Protein AF-A0A3D5P177-F1 (afdb_monomer)

Radius of gyration: 20.47 Å; Cα contacts (8 Å, |Δi|>4): 112; chains: 1; bounding box: 45×38×55 Å

Solvent-accessible surface area (backbone atoms only — not comparable to full-atom values): 6362 Å² total; per-residue (Å²): 101,43,98,92,25,78,69,16,55,49,101,84,67,48,53,39,52,60,51,49,59,59,47,47,56,52,53,50,52,42,53,52,54,19,46,52,52,11,45,52,54,5,41,55,52,6,42,50,24,30,69,71,34,69,67,60,21,51,53,52,50,49,53,36,51,56,57,68,72,46,60,63,68,60,52,34,50,50,53,38,69,72,40,87,85,62,50,72,65,49,51,26,50,33,50,17,74,67,52,15,48,63,42,16,54,51,36,18,54,50,43,43,56,57,68,74,48,85,85,127

Mean predicted aligned error: 5.23 Å

Structure (mmCIF, N/CA/C/O backbone):
data_AF-A0A3D5P177-F1
#
_entry.id   AF-A0A3D5P177-F1
#
loop_
_atom_site.group_PDB
_atom_site.id
_atom_site.type_symbol
_atom_site.label_atom_id
_atom_site.label_alt_id
_atom_site.label_comp_id
_atom_site.label_asym_id
_atom_site.label_entity_id
_atom_site.label_seq_id
_atom_site.pdbx_PDB_ins_code
_atom_site.Cartn_x
_atom_site.Cartn_y
_atom_site.Cartn_z
_atom_site.occupancy
_atom_site.B_iso_or_equiv
_atom_site.auth_seq_id
_atom_site.auth_comp_id
_atom_site.auth_asym_id
_atom_site.auth_atom_id
_atom_site.pdbx_PDB_model_num
ATOM 1 N N . PRO A 1 1 ? 29.182 8.285 -23.205 1.00 72.81 1 PRO A N 1
ATOM 2 C CA . PRO A 1 1 ? 28.255 9.443 -23.275 1.00 72.81 1 PRO A CA 1
ATOM 3 C C . PRO A 1 1 ? 28.679 10.360 -24.427 1.00 72.81 1 PRO A C 1
ATOM 5 O O . PRO A 1 1 ? 29.862 10.661 -24.559 1.00 72.81 1 PRO A O 1
ATOM 8 N N . THR A 1 2 ? 27.738 10.730 -25.290 1.00 84.88 2 THR A N 1
ATOM 9 C CA . THR A 1 2 ? 27.953 11.551 -26.496 1.00 84.88 2 THR A CA 1
ATOM 10 C C . THR A 1 2 ? 26.813 12.560 -26.643 1.00 84.88 2 THR A C 1
ATOM 12 O O . THR A 1 2 ? 25.779 12.426 -25.995 1.00 84.88 2 THR A O 1
ATOM 15 N N . TYR A 1 3 ? 26.952 13.559 -27.521 1.00 81.38 3 TYR A N 1
ATOM 16 C CA . TYR A 1 3 ? 25.871 14.520 -27.804 1.00 81.38 3 TYR A CA 1
ATOM 17 C C . TYR A 1 3 ? 24.566 13.858 -28.280 1.00 81.38 3 TYR A C 1
ATOM 19 O O . TYR A 1 3 ? 23.492 14.405 -28.046 1.00 81.38 3 TYR A O 1
ATOM 27 N N . SER A 1 4 ? 24.654 12.677 -28.902 1.00 83.69 4 SER A N 1
ATOM 28 C CA . SER A 1 4 ? 23.506 11.844 -29.281 1.00 83.69 4 SER A CA 1
ATOM 29 C C . SER A 1 4 ? 22.979 10.954 -28.146 1.00 83.69 4 SER A C 1
ATOM 31 O O . SER A 1 4 ? 21.804 10.611 -28.157 1.00 83.69 4 SER A O 1
ATOM 33 N N . HIS A 1 5 ? 23.825 10.605 -27.169 1.00 87.19 5 HIS A N 1
ATOM 34 C CA . HIS A 1 5 ? 23.505 9.740 -26.029 1.00 87.19 5 HIS A CA 1
ATOM 35 C C . HIS A 1 5 ? 24.026 10.360 -24.733 1.00 87.19 5 HIS A C 1
ATOM 37 O O . HIS A 1 5 ? 25.120 10.028 -24.256 1.00 87.19 5 HIS A O 1
ATOM 43 N N . TRP A 1 6 ? 23.250 11.280 -24.155 1.00 86.19 6 TRP A N 1
ATOM 44 C CA . TRP A 1 6 ? 23.694 12.101 -23.020 1.00 86.19 6 TRP A CA 1
ATOM 45 C C . TRP A 1 6 ? 24.083 11.259 -21.803 1.00 86.19 6 TRP A C 1
ATOM 47 O O . TRP A 1 6 ? 25.073 11.552 -21.138 1.00 86.19 6 TRP A O 1
ATOM 57 N N . MET A 1 7 ? 23.353 10.168 -21.557 1.00 87.12 7 MET A N 1
ATOM 58 C CA . MET A 1 7 ? 23.654 9.203 -20.492 1.00 87.12 7 MET A CA 1
ATOM 59 C C . MET A 1 7 ? 24.361 7.939 -21.008 1.00 87.12 7 MET A C 1
ATOM 61 O O . MET A 1 7 ? 24.539 6.986 -20.259 1.00 87.12 7 MET A O 1
ATOM 65 N N . GLY A 1 8 ? 24.800 7.934 -22.271 1.00 91.31 8 GLY A N 1
ATOM 66 C CA . GLY A 1 8 ? 25.384 6.765 -22.927 1.00 91.31 8 GLY A CA 1
ATOM 67 C C . GLY A 1 8 ? 24.356 5.707 -23.332 1.00 91.31 8 GLY A C 1
ATOM 68 O O . GLY A 1 8 ? 23.145 5.940 -23.315 1.00 91.31 8 GLY A O 1
ATOM 69 N N . THR A 1 9 ? 24.872 4.547 -23.726 1.00 91.31 9 THR A N 1
ATOM 70 C CA . THR A 1 9 ? 24.096 3.378 -24.142 1.00 91.31 9 THR A CA 1
ATOM 71 C C . THR A 1 9 ? 24.275 2.228 -23.154 1.00 91.31 9 THR A C 1
ATOM 73 O O . THR A 1 9 ? 25.288 2.175 -22.455 1.00 91.31 9 THR A O 1
ATOM 76 N N . ASP A 1 10 ? 23.305 1.317 -23.091 1.00 89.88 10 ASP A N 1
ATOM 77 C CA . ASP A 1 10 ? 23.451 0.052 -22.362 1.00 89.88 10 ASP A CA 1
ATOM 78 C C . ASP A 1 10 ? 24.351 -0.954 -23.113 1.00 89.88 10 ASP A C 1
ATOM 80 O O . ASP A 1 10 ? 24.913 -0.637 -24.166 1.00 89.88 10 ASP A O 1
ATOM 84 N N . GLU A 1 11 ? 24.498 -2.166 -22.562 1.00 88.38 11 GLU A N 1
ATOM 85 C CA . GLU A 1 11 ? 25.311 -3.259 -23.129 1.00 88.38 11 GLU A CA 1
ATOM 86 C C . GLU A 1 11 ? 24.876 -3.676 -24.545 1.00 88.38 11 GLU A C 1
ATOM 88 O O . GLU A 1 11 ? 25.661 -4.260 -25.288 1.00 88.38 11 GLU A O 1
ATOM 93 N N . GLU A 1 12 ? 23.650 -3.337 -24.948 1.00 88.06 12 GLU A N 1
ATOM 94 C CA . GLU A 1 12 ? 23.081 -3.642 -26.262 1.00 88.06 12 GLU A CA 1
ATOM 95 C C . GLU A 1 12 ? 23.019 -2.406 -27.179 1.00 88.06 12 GLU A C 1
ATOM 97 O O . GLU A 1 12 ? 22.426 -2.455 -28.257 1.00 88.06 12 GLU A O 1
ATOM 102 N N . GLY A 1 13 ? 23.620 -1.282 -26.773 1.00 86.69 13 GLY A N 1
ATOM 103 C CA . GLY A 1 13 ? 23.673 -0.059 -27.574 1.00 86.69 13 GLY A CA 1
ATOM 104 C C . GLY A 1 13 ? 22.404 0.803 -27.523 1.00 86.69 13 GLY A C 1
ATOM 105 O O . GLY A 1 13 ? 22.277 1.735 -28.318 1.00 86.69 13 GLY A O 1
ATOM 106 N N . ARG A 1 14 ? 21.458 0.546 -26.609 1.00 90.06 14 ARG A N 1
ATOM 107 C CA . ARG A 1 14 ? 20.206 1.321 -26.496 1.00 90.06 14 ARG A CA 1
ATOM 108 C C . ARG A 1 14 ? 20.410 2.568 -25.633 1.00 90.06 14 ARG A C 1
ATOM 110 O O . ARG A 1 14 ? 21.089 2.512 -24.611 1.00 90.06 14 ARG A O 1
ATOM 117 N N . ASP A 1 15 ? 19.783 3.688 -26.002 1.00 92.81 15 ASP A N 1
ATOM 118 C CA . ASP A 1 15 ? 19.919 4.966 -25.284 1.00 92.81 15 ASP A CA 1
ATOM 119 C C . ASP A 1 15 ? 19.361 4.907 -23.847 1.00 92.81 15 ASP A C 1
ATOM 121 O O . ASP A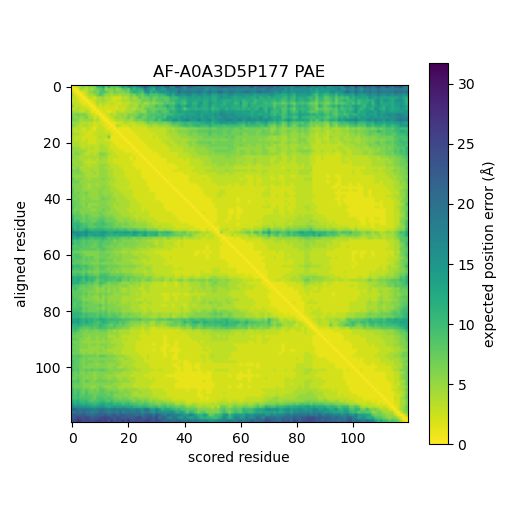 1 15 ? 18.160 4.713 -23.626 1.00 92.81 15 ASP A O 1
ATOM 125 N N . VAL A 1 16 ? 20.237 5.113 -22.858 1.00 93.00 16 VAL A N 1
ATOM 126 C CA . VAL A 1 16 ? 19.896 4.993 -21.431 1.00 93.00 16 VAL A CA 1
ATOM 127 C C . VAL A 1 16 ? 18.953 6.108 -20.984 1.00 93.00 16 VAL A C 1
ATOM 129 O O . VAL A 1 16 ? 17.998 5.843 -20.250 1.00 93.00 16 VAL A O 1
ATOM 132 N N . LEU A 1 17 ? 19.177 7.343 -21.448 1.00 91.25 17 LEU A N 1
ATOM 133 C CA . LEU A 1 17 ? 18.352 8.495 -21.069 1.00 91.25 17 LEU A CA 1
ATOM 134 C C . LEU A 1 17 ? 16.892 8.273 -21.482 1.00 91.25 17 LEU A C 1
ATOM 136 O O . LEU A 1 17 ? 15.979 8.439 -20.672 1.00 91.25 17 LEU A O 1
ATOM 140 N N . SER A 1 18 ? 16.673 7.828 -22.717 1.00 91.31 18 SER A N 1
ATOM 141 C CA . SER A 1 18 ? 15.350 7.494 -23.235 1.00 91.31 18 SER A CA 1
ATOM 142 C C . SER A 1 18 ? 14.696 6.398 -22.397 1.00 91.31 18 SER A C 1
ATOM 144 O O . SER A 1 18 ? 13.555 6.563 -21.961 1.00 91.31 18 SER A O 1
ATOM 146 N N . ARG A 1 19 ? 15.412 5.308 -22.082 1.00 91.19 19 ARG A N 1
ATOM 147 C CA . ARG A 1 19 ? 14.878 4.227 -21.231 1.00 91.19 19 ARG A CA 1
ATOM 148 C C . ARG A 1 19 ? 14.459 4.727 -19.849 1.00 91.19 19 ARG A C 1
ATOM 150 O O . ARG A 1 19 ? 13.398 4.331 -19.372 1.00 91.19 19 ARG A O 1
ATOM 157 N N . ILE A 1 20 ? 15.244 5.611 -19.233 1.00 92.81 20 ILE A N 1
ATOM 158 C CA . ILE A 1 20 ? 14.904 6.217 -17.940 1.00 92.81 20 ILE A CA 1
ATOM 159 C C . ILE A 1 20 ? 13.646 7.076 -18.065 1.00 92.81 20 ILE A C 1
ATOM 161 O O . ILE A 1 20 ? 12.732 6.913 -17.264 1.00 92.81 20 ILE A O 1
ATOM 165 N N . ILE A 1 21 ? 13.551 7.949 -19.072 1.00 94.25 21 ILE A N 1
ATOM 166 C CA . ILE A 1 21 ? 12.386 8.830 -19.253 1.00 94.25 21 ILE A CA 1
ATOM 167 C C . ILE A 1 21 ? 11.106 8.013 -19.473 1.00 94.25 21 ILE A C 1
ATOM 169 O O . ILE A 1 21 ? 10.078 8.286 -18.847 1.00 94.25 21 ILE A O 1
ATOM 173 N N . TYR A 1 22 ? 11.151 6.998 -20.338 1.00 93.62 22 TYR A N 1
ATOM 174 C CA . TYR A 1 22 ? 9.992 6.142 -20.599 1.00 93.62 22 TYR A CA 1
ATOM 175 C C . TYR A 1 22 ? 9.654 5.244 -19.403 1.00 93.62 22 TYR A C 1
ATOM 177 O O . TYR A 1 22 ? 8.479 5.110 -19.054 1.00 93.62 22 TYR A O 1
ATOM 185 N N . GLY A 1 23 ? 10.663 4.692 -18.726 1.00 92.81 23 GLY A N 1
ATOM 186 C CA . GLY A 1 23 ? 10.483 3.898 -17.512 1.00 92.81 23 GLY A CA 1
ATOM 187 C C . GLY A 1 23 ? 9.903 4.715 -16.357 1.00 92.81 23 GLY A C 1
ATOM 188 O O . GLY A 1 23 ? 8.974 4.267 -15.692 1.00 92.81 23 GLY A O 1
ATOM 189 N N . ALA A 1 24 ? 10.368 5.952 -16.165 1.00 95.25 24 ALA A N 1
ATOM 190 C CA . ALA A 1 24 ? 9.903 6.841 -15.104 1.00 95.25 24 ALA A CA 1
ATOM 191 C C . ALA A 1 24 ? 8.403 7.136 -15.209 1.00 95.25 24 ALA A C 1
ATOM 193 O O . ALA A 1 24 ? 7.711 7.132 -14.195 1.00 95.25 24 ALA A O 1
ATOM 194 N N . ARG A 1 25 ? 7.868 7.331 -16.423 1.00 94.62 25 ARG A N 1
ATOM 195 C CA . ARG A 1 25 ? 6.420 7.524 -16.637 1.00 94.62 25 ARG A CA 1
ATOM 196 C C . ARG A 1 25 ? 5.609 6.342 -16.114 1.00 94.62 25 ARG A C 1
ATOM 198 O O . ARG A 1 25 ? 4.586 6.533 -15.459 1.00 94.62 25 ARG A O 1
ATOM 205 N N . ILE A 1 26 ? 6.081 5.130 -16.397 1.00 93.38 26 ILE A N 1
ATOM 206 C CA . ILE A 1 26 ? 5.445 3.894 -15.954 1.00 93.38 26 ILE A CA 1
ATOM 207 C C . ILE A 1 26 ? 5.534 3.771 -14.428 1.00 93.38 26 ILE A C 1
ATOM 209 O O . ILE A 1 26 ? 4.509 3.585 -13.773 1.00 93.38 26 ILE A O 1
ATOM 213 N N . SER A 1 27 ? 6.725 3.951 -13.856 1.00 94.19 27 SER A N 1
ATOM 214 C CA . SER A 1 27 ? 6.948 3.866 -12.409 1.00 94.19 27 SER A CA 1
ATOM 215 C C . SER A 1 27 ? 6.129 4.892 -11.625 1.00 94.19 27 SER A C 1
ATOM 217 O O . SER A 1 27 ? 5.542 4.548 -10.602 1.00 94.19 27 SER A O 1
ATOM 219 N N . LEU A 1 28 ? 6.028 6.132 -12.118 1.00 95.75 28 LEU A N 1
ATOM 220 C CA . LEU A 1 28 ? 5.201 7.175 -11.505 1.00 95.75 28 LEU A CA 1
ATOM 221 C C . LEU A 1 28 ? 3.718 6.811 -11.545 1.00 95.75 28 LEU A C 1
ATOM 223 O O . LEU A 1 28 ? 3.033 6.935 -10.533 1.00 95.75 28 LEU A O 1
ATOM 227 N N . LYS A 1 29 ? 3.224 6.321 -12.689 1.00 95.19 29 LYS A N 1
ATOM 228 C CA . LYS A 1 29 ? 1.831 5.879 -12.823 1.00 95.19 29 LYS A CA 1
ATOM 229 C C . LYS A 1 29 ? 1.510 4.757 -11.832 1.00 95.19 29 LYS A C 1
ATOM 231 O O . LYS A 1 29 ? 0.510 4.847 -11.124 1.00 95.19 29 LYS A O 1
ATOM 236 N N . VAL A 1 30 ? 2.374 3.743 -11.755 1.00 95.50 30 VAL A N 1
ATOM 237 C CA . VAL A 1 30 ? 2.230 2.617 -10.820 1.00 95.50 30 VAL A CA 1
ATOM 238 C C . VAL A 1 30 ? 2.250 3.101 -9.377 1.00 95.50 30 VAL A C 1
ATOM 240 O O . VAL A 1 30 ? 1.333 2.792 -8.619 1.00 95.50 30 VAL A O 1
ATOM 243 N N . GLY A 1 31 ? 3.259 3.895 -9.012 1.00 94.94 31 GLY A N 1
ATOM 244 C CA . GLY A 1 31 ? 3.430 4.406 -7.658 1.00 94.94 31 GLY A CA 1
ATOM 245 C C . GLY A 1 31 ? 2.234 5.229 -7.190 1.00 94.94 31 GLY A C 1
ATOM 246 O O . GLY A 1 31 ? 1.726 4.978 -6.101 1.00 94.94 31 GLY A O 1
ATOM 247 N N . ILE A 1 32 ? 1.741 6.158 -8.014 1.00 97.06 32 ILE A N 1
ATOM 248 C CA . ILE A 1 32 ? 0.601 7.015 -7.662 1.00 97.06 32 ILE A CA 1
ATOM 249 C C . ILE A 1 32 ? -0.674 6.181 -7.513 1.00 97.06 32 ILE A C 1
ATOM 251 O O . ILE A 1 32 ? -1.301 6.222 -6.459 1.00 97.06 32 ILE A O 1
ATOM 255 N N . ILE A 1 33 ? -1.044 5.390 -8.525 1.00 97.06 33 ILE A N 1
ATOM 256 C CA . ILE A 1 33 ? -2.323 4.664 -8.526 1.00 97.06 33 ILE A CA 1
ATOM 257 C C . ILE A 1 33 ? -2.361 3.615 -7.410 1.00 97.06 33 ILE A C 1
ATOM 259 O O . ILE A 1 33 ? -3.320 3.575 -6.638 1.00 97.06 33 ILE A O 1
ATOM 263 N N . ALA A 1 34 ? -1.317 2.789 -7.292 1.00 96.44 34 ALA A N 1
ATOM 264 C CA . ALA A 1 34 ? -1.275 1.741 -6.277 1.00 96.44 34 ALA A CA 1
ATOM 265 C C . ALA A 1 34 ? -1.252 2.330 -4.858 1.00 96.4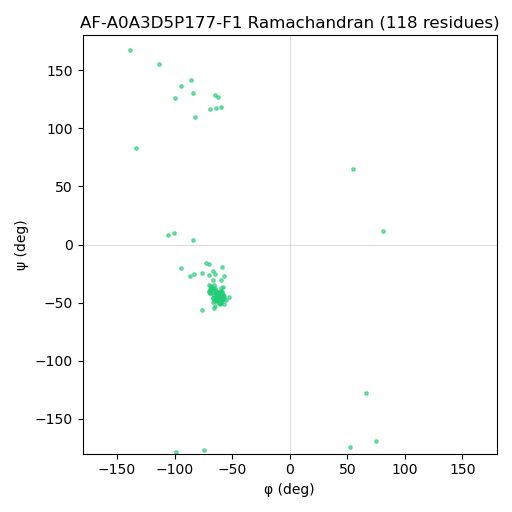4 34 ALA A C 1
ATOM 267 O O . ALA A 1 34 ? -1.962 1.839 -3.977 1.00 96.44 34 ALA A O 1
ATOM 268 N N . SER A 1 35 ? -0.499 3.418 -4.643 1.00 96.50 35 SER A N 1
ATOM 269 C CA . SER A 1 35 ? -0.474 4.102 -3.346 1.00 96.50 35 SER A CA 1
ATOM 270 C C . SER A 1 35 ? -1.827 4.716 -3.018 1.00 96.50 35 SER A C 1
ATOM 272 O O . SER A 1 35 ? -2.314 4.510 -1.916 1.00 96.50 35 SER A O 1
ATOM 274 N N . THR A 1 36 ? -2.482 5.412 -3.953 1.00 98.00 36 THR A N 1
ATOM 275 C CA . THR A 1 36 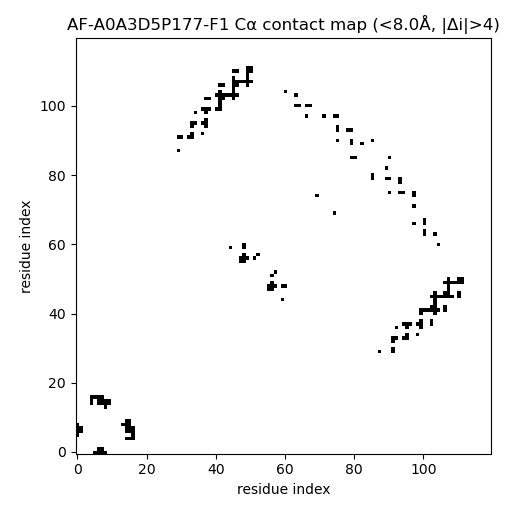? -3.813 5.991 -3.717 1.00 98.00 36 THR A CA 1
ATOM 276 C C . THR A 1 36 ? -4.844 4.919 -3.367 1.00 98.00 36 THR A C 1
ATOM 278 O O . THR A 1 36 ? -5.603 5.102 -2.420 1.00 98.00 36 THR A O 1
ATOM 281 N N . LEU A 1 37 ? -4.852 3.780 -4.062 1.00 97.75 37 LEU A N 1
ATOM 282 C CA . LEU A 1 37 ? -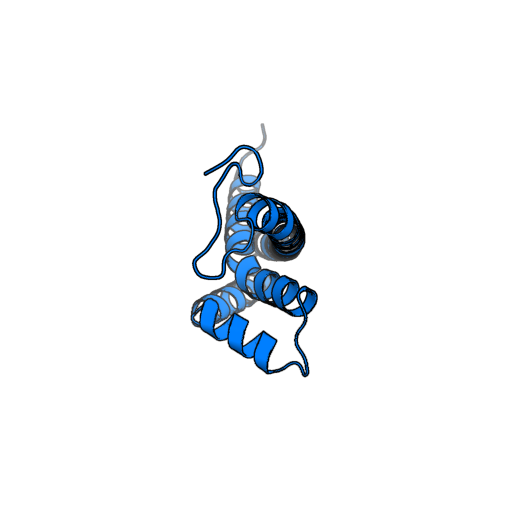5.763 2.676 -3.742 1.00 97.75 37 LEU A CA 1
ATOM 283 C C . LEU A 1 37 ? -5.481 2.082 -2.356 1.00 97.75 37 LEU A C 1
ATOM 285 O O . LEU A 1 37 ? -6.400 1.927 -1.554 1.00 97.75 37 LEU A O 1
ATOM 289 N N . SER A 1 38 ? -4.209 1.811 -2.051 1.00 97.50 38 SER A N 1
ATOM 290 C CA . SER A 1 38 ? -3.770 1.337 -0.733 1.00 97.50 38 SER A CA 1
ATOM 291 C C . SER A 1 38 ? -4.177 2.305 0.384 1.00 97.50 38 SER A C 1
ATOM 293 O O . SER A 1 38 ? -4.707 1.892 1.416 1.00 97.50 38 SER A O 1
ATOM 295 N N . LEU A 1 39 ? -3.987 3.608 0.150 1.00 97.94 39 LEU A N 1
ATOM 296 C CA . LEU A 1 39 ? -4.368 4.683 1.059 1.00 97.94 39 LEU A CA 1
ATOM 297 C C . LEU A 1 39 ? -5.872 4.695 1.309 1.00 97.94 39 LEU A C 1
ATOM 299 O O . LEU A 1 39 ? -6.281 4.721 2.463 1.00 97.94 39 LEU A O 1
ATOM 303 N N . LEU A 1 40 ? -6.694 4.646 0.259 1.00 98.19 40 LEU A N 1
ATOM 304 C CA . LEU A 1 40 ? -8.152 4.658 0.392 1.00 98.19 40 LEU A CA 1
ATOM 305 C C . LEU A 1 40 ? -8.651 3.457 1.202 1.00 98.19 40 LEU A C 1
ATOM 307 O O . LEU A 1 40 ? -9.411 3.635 2.152 1.00 98.19 40 LEU A O 1
ATOM 311 N N . ILE A 1 41 ? -8.183 2.249 0.873 1.00 98.19 41 ILE A N 1
ATOM 312 C CA . ILE A 1 41 ? -8.559 1.023 1.591 1.00 98.19 41 ILE A CA 1
ATOM 313 C C . ILE A 1 41 ? -8.107 1.108 3.052 1.00 98.19 41 ILE A C 1
ATOM 315 O O . ILE A 1 41 ? -8.898 0.876 3.968 1.00 98.19 41 ILE A O 1
ATOM 319 N N . GLY A 1 42 ? -6.844 1.478 3.274 1.00 98.00 42 GLY A N 1
ATOM 320 C CA . GLY A 1 42 ? -6.261 1.584 4.603 1.00 98.00 42 GLY A CA 1
ATOM 321 C C . GLY A 1 42 ? -6.974 2.618 5.468 1.00 98.00 42 GLY A C 1
ATOM 322 O O . GLY A 1 42 ? -7.348 2.319 6.597 1.00 98.00 42 GLY A O 1
ATOM 323 N N . VAL A 1 43 ? -7.233 3.812 4.936 1.00 98.19 43 VAL A N 1
ATOM 324 C CA . VAL A 1 43 ? -7.940 4.872 5.660 1.00 98.19 43 VAL A CA 1
ATOM 325 C C . VAL A 1 43 ? -9.349 4.422 6.027 1.00 98.19 43 VAL A C 1
ATOM 327 O O . VAL A 1 43 ? -9.707 4.492 7.197 1.00 98.19 43 VAL A O 1
ATOM 330 N N . VAL A 1 44 ? -10.134 3.896 5.083 1.00 98.00 44 VAL A N 1
ATOM 331 C CA . VAL A 1 44 ? -11.513 3.463 5.367 1.00 98.00 44 VAL A CA 1
ATOM 332 C C . VAL A 1 44 ? -11.541 2.370 6.439 1.00 98.00 44 VAL A C 1
ATOM 334 O O . VAL A 1 44 ? -12.256 2.503 7.431 1.00 98.00 44 VAL A O 1
ATOM 337 N N . LEU A 1 45 ? -10.734 1.316 6.297 1.00 97.75 45 LEU A N 1
ATOM 338 C CA . LEU A 1 45 ? -10.718 0.213 7.262 1.00 97.75 45 LEU A CA 1
ATOM 339 C C . LEU A 1 45 ? -10.141 0.628 8.621 1.00 97.75 45 LEU A C 1
ATOM 341 O O . LEU A 1 45 ? -10.664 0.228 9.660 1.00 97.75 45 LEU A O 1
ATOM 345 N N . GLY A 1 46 ? -9.099 1.459 8.632 1.00 97.44 46 GLY A N 1
ATOM 346 C CA . GLY A 1 46 ? -8.513 1.990 9.860 1.00 97.44 46 GLY A CA 1
ATOM 347 C C . GLY A 1 46 ? -9.459 2.929 10.609 1.00 97.44 46 GLY A C 1
ATOM 348 O O . GLY A 1 46 ? -9.541 2.852 11.835 1.00 97.44 46 GLY A O 1
ATOM 349 N N . LEU A 1 47 ? -10.224 3.756 9.884 1.00 97.12 47 LEU A N 1
ATOM 350 C CA . LEU A 1 47 ? -11.288 4.587 10.452 1.00 97.12 47 LEU A CA 1
ATOM 351 C C . LEU A 1 47 ? -12.360 3.719 11.118 1.00 97.12 47 LEU A C 1
ATOM 353 O O . LEU A 1 47 ? -12.677 3.938 12.285 1.00 97.12 47 LEU A O 1
ATOM 357 N N . LEU A 1 48 ? -12.871 2.705 10.411 1.00 96.69 48 LEU A N 1
ATOM 358 C CA . LEU A 1 48 ? -13.885 1.786 10.939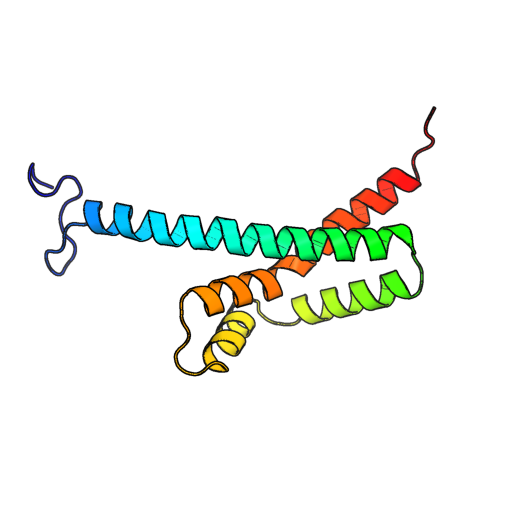 1.00 96.69 48 LEU A CA 1
ATOM 359 C C . LEU A 1 48 ? -13.386 1.040 12.186 1.00 96.69 48 LEU A C 1
ATOM 361 O O . LEU A 1 48 ? -14.089 0.992 13.197 1.00 96.69 48 LEU A O 1
ATOM 365 N N . ALA A 1 49 ? -12.158 0.514 12.146 1.00 96.31 49 ALA A N 1
ATOM 366 C CA . ALA A 1 49 ? -11.547 -0.183 13.275 1.00 96.31 49 ALA A CA 1
ATOM 367 C C . ALA A 1 49 ? -11.365 0.739 14.494 1.00 96.31 49 ALA A C 1
ATOM 369 O O . ALA A 1 49 ? -11.711 0.373 15.618 1.00 96.31 49 ALA A O 1
ATOM 370 N N . GLY A 1 50 ? -10.852 1.955 14.283 1.00 94.12 50 GLY A N 1
ATOM 371 C CA . GLY A 1 50 ? -10.611 2.915 15.361 1.00 94.12 50 GLY A CA 1
ATOM 372 C C . GLY A 1 50 ? -11.889 3.500 15.973 1.00 94.12 50 GLY A C 1
ATOM 373 O O . GLY A 1 50 ? -11.921 3.747 17.185 1.00 94.12 50 GLY A O 1
ATOM 374 N N . PHE A 1 51 ? -12.929 3.702 15.153 1.00 93.25 51 PHE A N 1
ATOM 375 C CA . PHE A 1 51 ? -14.200 4.307 15.554 1.00 93.25 51 PHE A CA 1
ATOM 376 C C . PHE A 1 51 ? -15.079 3.334 16.343 1.00 93.25 51 PHE A C 1
ATOM 378 O O . PHE A 1 51 ? -15.437 3.629 17.483 1.00 93.25 51 PHE A O 1
ATOM 385 N N . PHE A 1 52 ? -15.391 2.163 15.773 1.00 91.38 52 PHE A N 1
ATOM 386 C CA . PHE A 1 52 ? -16.342 1.223 16.378 1.00 91.38 52 PHE A CA 1
ATOM 387 C C . PHE A 1 52 ? -15.764 0.438 17.563 1.00 91.38 52 PHE A C 1
ATOM 389 O O . PHE A 1 52 ? -16.530 0.017 18.429 1.00 91.38 52 PHE A O 1
ATOM 396 N N . LYS A 1 53 ? -14.432 0.269 17.643 1.00 85.69 53 LYS A N 1
ATOM 397 C CA . LYS A 1 53 ? -13.761 -0.576 18.653 1.00 85.69 53 LYS A CA 1
ATOM 398 C C . LYS A 1 53 ? -14.334 -2.014 18.699 1.00 85.69 53 LYS A C 1
ATOM 400 O O . LYS A 1 53 ? -15.127 -2.442 17.859 1.00 85.69 53 LYS A O 1
ATOM 405 N N . GLY A 1 54 ? -13.866 -2.813 19.659 1.00 91.06 54 GLY A N 1
ATOM 406 C CA . GLY A 1 54 ? -14.432 -4.127 19.972 1.00 91.06 54 GLY A CA 1
ATOM 407 C C . GLY A 1 54 ? -14.254 -5.157 18.855 1.00 91.06 54 GLY A C 1
ATOM 408 O O . GLY A 1 54 ? -13.142 -5.402 18.389 1.00 91.06 54 GLY A O 1
ATOM 409 N N . TRP A 1 55 ? -15.351 -5.801 18.451 1.00 94.38 55 TRP A N 1
ATOM 410 C CA . TRP A 1 55 ? -15.301 -6.903 17.486 1.00 94.38 55 TRP A CA 1
ATOM 411 C C . TRP A 1 55 ? -14.918 -6.445 16.075 1.00 94.38 55 TRP A C 1
ATOM 413 O O . TRP A 1 55 ? -14.144 -7.139 15.424 1.00 94.38 55 TRP A O 1
ATOM 423 N N . VAL A 1 56 ? -15.396 -5.280 15.617 1.00 94.00 56 VAL A N 1
ATOM 424 C CA . VAL A 1 56 ? -15.055 -4.739 14.283 1.00 94.00 56 VAL A CA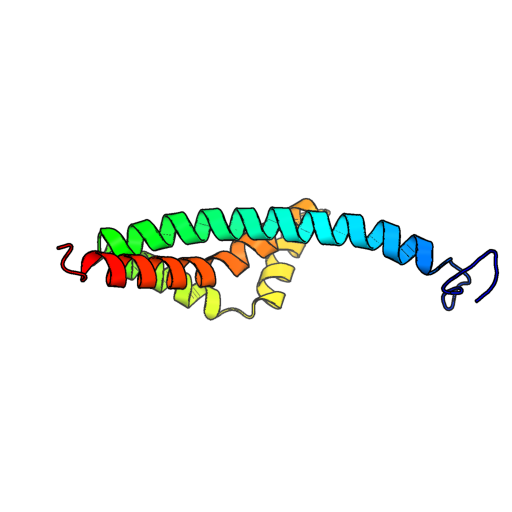 1
ATOM 425 C C . VAL A 1 56 ? -13.551 -4.503 14.179 1.00 94.00 56 VAL A C 1
ATOM 427 O O . VAL A 1 56 ? -12.910 -4.952 13.232 1.00 94.00 56 VAL A O 1
ATOM 430 N N . ASP A 1 57 ? -12.982 -3.869 15.202 1.00 95.81 57 ASP A N 1
ATOM 431 C CA . ASP A 1 57 ? -11.543 -3.669 15.327 1.00 95.81 57 ASP A CA 1
ATOM 432 C C . ASP A 1 57 ? -10.777 -5.001 15.301 1.00 95.81 57 ASP A C 1
ATOM 434 O O . ASP A 1 57 ? -9.873 -5.194 14.489 1.00 95.81 57 ASP A O 1
ATOM 438 N N . SER A 1 58 ? -11.193 -5.960 16.134 1.00 96.12 58 SER A N 1
ATOM 439 C CA . SER A 1 58 ? -10.536 -7.266 16.225 1.00 96.12 58 SER A CA 1
ATOM 440 C C . SER A 1 58 ? -10.526 -8.015 14.891 1.00 96.12 58 SER A C 1
ATOM 442 O O . SER A 1 58 ? -9.490 -8.562 14.518 1.00 96.12 58 SER A O 1
ATOM 444 N N . TRP A 1 59 ? -11.633 -8.013 14.143 1.00 97.38 59 TRP A N 1
ATOM 445 C CA . TRP A 1 59 ? -11.702 -8.666 12.834 1.00 97.38 59 TRP A CA 1
ATOM 446 C C . TRP A 1 59 ? -10.811 -7.987 11.791 1.00 97.38 59 TRP A C 1
ATOM 448 O O . TRP A 1 59 ? -10.050 -8.674 11.108 1.00 97.38 59 TRP A O 1
ATOM 458 N N . ILE A 1 60 ? -10.850 -6.653 11.697 1.00 96.81 60 ILE A N 1
ATOM 459 C CA . ILE A 1 60 ? -10.028 -5.901 10.736 1.00 96.81 60 ILE A CA 1
ATOM 460 C C . ILE A 1 60 ? -8.539 -6.071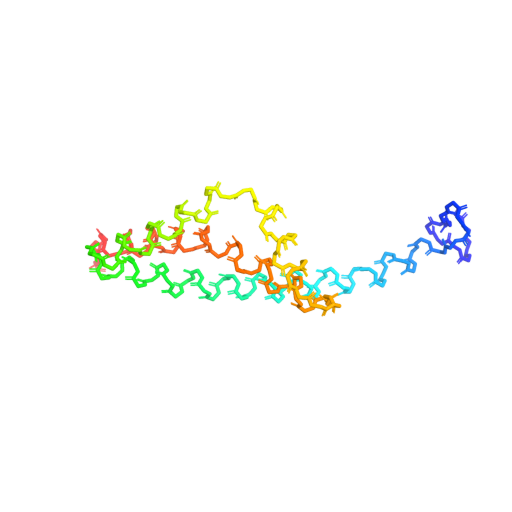 11.061 1.00 96.81 60 ILE A C 1
ATOM 462 O O . ILE A 1 60 ? -7.735 -6.333 10.162 1.00 96.81 60 ILE A O 1
ATOM 466 N N . MET A 1 61 ? -8.158 -5.968 12.337 1.00 97.38 61 MET A N 1
ATOM 467 C CA . MET A 1 61 ? -6.767 -6.140 12.763 1.00 97.38 61 MET A CA 1
ATOM 468 C C . MET A 1 61 ? -6.294 -7.585 12.596 1.00 97.38 61 MET A C 1
ATOM 470 O O . MET A 1 61 ? -5.190 -7.791 12.111 1.00 97.38 61 MET A O 1
ATOM 474 N N . ARG A 1 62 ? -7.139 -8.591 12.857 1.00 96.50 62 ARG A N 1
ATOM 475 C CA . ARG A 1 62 ? -6.796 -9.994 12.565 1.00 96.50 62 ARG A CA 1
ATOM 476 C C . ARG A 1 62 ? -6.523 -10.224 11.085 1.00 96.50 62 ARG A C 1
ATOM 478 O O . ARG A 1 62 ? -5.542 -10.877 10.753 1.00 96.50 62 ARG A O 1
ATOM 485 N N . PHE A 1 63 ? -7.350 -9.674 10.198 1.00 96.31 63 PHE A N 1
ATOM 486 C CA . PHE A 1 63 ? -7.113 -9.784 8.758 1.00 96.31 63 PHE A CA 1
ATOM 487 C C . PHE A 1 63 ? -5.822 -9.061 8.339 1.00 96.31 63 PHE A C 1
ATOM 489 O O . PHE A 1 63 ? -5.019 -9.599 7.583 1.00 96.31 63 PHE A O 1
ATOM 496 N N . THR A 1 64 ? -5.579 -7.875 8.900 1.00 96.25 64 THR A N 1
ATOM 497 C CA . THR A 1 64 ? -4.333 -7.109 8.724 1.00 96.25 64 THR A CA 1
ATOM 498 C C . THR A 1 64 ? -3.110 -7.934 9.151 1.00 96.25 64 THR A C 1
ATOM 500 O O . THR A 1 64 ? -2.121 -8.003 8.423 1.00 96.25 64 THR A O 1
ATOM 503 N N . ASP A 1 65 ? -3.178 -8.601 10.304 1.00 95.31 65 ASP A N 1
ATOM 504 C CA . ASP A 1 65 ? -2.092 -9.431 10.831 1.00 95.31 65 ASP A CA 1
ATOM 505 C C . ASP A 1 65 ? -1.864 -10.686 9.976 1.00 95.31 65 ASP A C 1
ATOM 507 O O . ASP A 1 65 ? -0.716 -11.050 9.719 1.00 95.31 65 ASP A O 1
ATOM 511 N N . MET A 1 66 ? -2.933 -11.302 9.456 1.00 95.44 66 MET A N 1
ATOM 512 C CA . MET A 1 66 ? -2.829 -12.403 8.490 1.00 95.44 66 MET A CA 1
ATOM 513 C C . MET A 1 66 ? -2.092 -11.972 7.219 1.00 95.44 66 MET A C 1
ATOM 515 O O . MET A 1 66 ? -1.252 -12.722 6.729 1.00 95.44 66 MET A O 1
ATOM 519 N N . MET A 1 67 ? -2.351 -10.763 6.709 1.00 94.19 67 MET A N 1
ATOM 520 C CA . MET A 1 67 ? -1.652 -10.235 5.530 1.00 94.19 67 MET A CA 1
ATOM 521 C C . MET A 1 67 ? -0.147 -10.084 5.776 1.00 94.19 67 MET A C 1
ATOM 523 O O . MET A 1 67 ? 0.647 -10.450 4.914 1.00 94.19 67 MET A O 1
ATOM 527 N N . PHE A 1 68 ? 0.258 -9.613 6.960 1.00 93.12 68 PHE A N 1
ATOM 528 C CA . PHE A 1 68 ? 1.676 -9.506 7.325 1.00 93.12 68 PHE A CA 1
ATOM 529 C C . PHE A 1 68 ? 2.367 -10.854 7.557 1.00 93.12 68 PHE A C 1
ATOM 531 O O . PHE A 1 68 ? 3.595 -10.913 7.532 1.00 93.12 68 PHE A O 1
ATOM 538 N N . GLY A 1 69 ? 1.605 -11.931 7.759 1.00 93.31 69 GLY A N 1
ATOM 539 C CA . GLY A 1 69 ? 2.149 -13.286 7.834 1.00 93.31 69 GLY A CA 1
ATOM 540 C C . GLY A 1 69 ? 2.731 -13.781 6.506 1.00 93.31 69 GLY A C 1
ATOM 541 O O . GLY A 1 69 ? 3.588 -14.664 6.509 1.00 93.31 69 GLY A O 1
ATOM 542 N N . PHE A 1 70 ? 2.308 -13.207 5.375 1.00 90.19 70 PHE A N 1
ATOM 543 C CA . PHE A 1 70 ? 2.821 -13.562 4.055 1.00 90.19 70 PHE A CA 1
ATOM 544 C C . PHE A 1 70 ? 3.961 -12.628 3.625 1.00 90.19 70 PHE A C 1
ATOM 546 O O . PHE A 1 70 ? 3.834 -11.406 3.729 1.00 90.19 70 PHE A O 1
ATOM 553 N N . PRO A 1 71 ? 5.059 -13.157 3.052 1.00 94.06 71 PRO A N 1
ATOM 554 C CA . PRO A 1 71 ? 6.068 -12.318 2.420 1.00 94.06 71 PRO A CA 1
ATOM 555 C C . PRO A 1 71 ? 5.448 -11.512 1.271 1.00 94.06 71 PRO A C 1
ATOM 557 O O . PRO A 1 71 ? 4.969 -12.086 0.293 1.00 94.06 71 PRO A O 1
ATOM 560 N N . ALA A 1 72 ? 5.477 -10.180 1.380 1.00 92.19 72 ALA A N 1
ATOM 561 C CA . ALA A 1 72 ? 4.762 -9.277 0.475 1.00 92.19 72 ALA A CA 1
ATOM 562 C C . ALA A 1 72 ? 5.064 -9.545 -1.009 1.00 92.19 72 ALA A C 1
ATOM 564 O O . ALA A 1 72 ? 4.145 -9.640 -1.819 1.00 92.19 72 ALA A O 1
ATOM 565 N N . LEU A 1 73 ? 6.342 -9.742 -1.355 1.00 93.31 73 LEU A N 1
ATOM 566 C CA . LEU A 1 73 ? 6.759 -10.046 -2.727 1.00 93.31 73 LEU A CA 1
ATOM 567 C C . LEU A 1 73 ? 6.184 -11.373 -3.234 1.00 93.31 73 LEU A C 1
ATOM 569 O O . LEU A 1 73 ? 5.703 -11.430 -4.362 1.00 93.31 73 LEU A O 1
ATOM 573 N N . LEU A 1 74 ? 6.193 -12.424 -2.406 1.00 95.12 74 LEU A N 1
ATOM 574 C CA . LEU A 1 74 ? 5.634 -13.722 -2.792 1.00 95.12 74 LEU A CA 1
ATOM 575 C C . LEU A 1 74 ? 4.130 -13.621 -3.018 1.00 95.12 74 LEU A C 1
ATOM 577 O O . LEU A 1 74 ? 3.616 -14.200 -3.971 1.00 95.12 74 LEU A O 1
ATOM 581 N N . PHE A 1 75 ? 3.431 -12.855 -2.180 1.00 94.19 75 PHE A N 1
ATOM 582 C CA . PHE A 1 75 ? 1.998 -12.673 -2.345 1.00 94.19 75 PHE A CA 1
ATOM 583 C C . PHE A 1 75 ? 1.671 -11.868 -3.610 1.00 94.19 75 PHE A C 1
ATOM 585 O O . PHE A 1 75 ? 0.796 -12.268 -4.375 1.00 94.19 75 PHE A O 1
ATOM 592 N N . MET A 1 76 ? 2.426 -10.802 -3.898 1.00 94.12 76 MET A N 1
ATOM 593 C CA . MET A 1 76 ? 2.285 -10.046 -5.149 1.00 94.12 76 MET A CA 1
ATOM 594 C C . MET A 1 76 ? 2.512 -10.933 -6.381 1.00 94.12 76 MET A C 1
ATOM 596 O O . MET A 1 76 ? 1.703 -10.891 -7.304 1.00 94.12 76 MET A O 1
ATOM 600 N N . ILE A 1 77 ? 3.565 -11.761 -6.380 1.00 93.25 77 ILE A N 1
ATOM 601 C CA . ILE A 1 77 ? 3.848 -12.707 -7.473 1.00 93.25 77 ILE A CA 1
ATOM 602 C C . ILE A 1 77 ? 2.737 -13.757 -7.588 1.00 93.25 77 ILE A C 1
ATOM 604 O O . ILE A 1 77 ? 2.333 -14.100 -8.692 1.00 93.25 77 ILE A O 1
ATOM 608 N N . GLY A 1 78 ? 2.209 -14.251 -6.467 1.00 94.44 78 GLY A N 1
ATOM 609 C CA . GLY A 1 78 ? 1.091 -15.194 -6.466 1.00 94.44 78 GLY A CA 1
ATOM 610 C C . GLY A 1 78 ? -0.173 -14.606 -7.096 1.00 94.44 78 GLY A C 1
ATOM 611 O O . GLY A 1 78 ? -0.808 -15.261 -7.918 1.00 94.44 78 GLY A O 1
ATOM 612 N N . ILE A 1 79 ? -0.507 -13.353 -6.767 1.00 93.12 79 ILE A N 1
ATOM 613 C CA . ILE A 1 79 ? -1.651 -12.642 -7.358 1.00 93.12 79 ILE A CA 1
ATOM 614 C C . ILE A 1 79 ? -1.450 -12.460 -8.865 1.00 93.12 79 ILE A C 1
ATOM 616 O O . ILE A 1 79 ? -2.363 -12.743 -9.638 1.00 93.12 79 ILE A O 1
ATOM 620 N N . THR A 1 80 ? -0.272 -12.004 -9.301 1.00 93.50 80 THR A N 1
ATOM 621 C CA . THR A 1 80 ? -0.017 -11.773 -10.730 1.00 93.50 80 THR A CA 1
ATOM 622 C C . THR A 1 80 ? 0.040 -13.077 -11.522 1.00 93.50 80 THR A C 1
ATOM 624 O O . THR A 1 80 ? -0.481 -13.125 -12.630 1.00 93.50 80 THR A O 1
ATOM 627 N N . ALA A 1 81 ? 0.602 -14.147 -10.955 1.00 93.88 81 ALA A N 1
ATOM 628 C CA . ALA A 1 81 ? 0.667 -15.464 -11.587 1.00 93.88 81 ALA A CA 1
ATOM 629 C C . ALA A 1 81 ? -0.702 -16.156 -11.692 1.00 93.88 81 ALA A C 1
ATOM 631 O O . ALA A 1 81 ? -0.903 -16.980 -12.582 1.00 93.88 81 ALA A O 1
ATOM 632 N N . ALA A 1 82 ? -1.648 -15.824 -10.808 1.00 94.38 82 ALA A N 1
ATOM 633 C CA . ALA A 1 82 ? -3.010 -16.351 -10.860 1.00 94.38 82 ALA A CA 1
ATOM 634 C C . ALA A 1 82 ? -3.849 -15.760 -12.010 1.00 94.38 82 ALA A C 1
ATOM 636 O O . ALA A 1 82 ? -4.894 -16.315 -12.348 1.00 94.38 82 ALA A O 1
ATOM 637 N N . VAL A 1 83 ? -3.413 -14.648 -12.614 1.00 93.62 83 VAL A N 1
ATOM 638 C CA . VAL A 1 83 ? -4.117 -13.990 -13.721 1.00 93.62 83 VAL A CA 1
ATOM 639 C C . VAL A 1 83 ? -3.476 -14.384 -15.058 1.00 93.62 83 VAL A C 1
ATOM 641 O O . VAL A 1 83 ? -2.273 -14.191 -15.234 1.00 93.62 83 VAL A O 1
ATOM 644 N N . PRO A 1 84 ? -4.243 -14.897 -16.039 1.00 88.75 84 PRO A N 1
ATOM 645 C CA . PRO A 1 84 ? -3.724 -15.140 -17.382 1.00 88.75 84 PRO A CA 1
ATOM 646 C C . PRO A 1 84 ? -3.272 -13.830 -18.042 1.00 88.75 84 PRO A C 1
ATOM 648 O O . PRO A 1 84 ? -4.054 -12.889 -18.124 1.00 88.75 84 PRO A O 1
ATOM 651 N N . GLN A 1 85 ? -2.030 -13.789 -18.542 1.00 89.38 85 GLN A N 1
ATOM 652 C CA . GLN A 1 85 ? -1.430 -12.619 -19.210 1.00 89.38 85 GLN A CA 1
ATOM 653 C C . GLN A 1 85 ? -1.484 -11.337 -18.350 1.00 89.38 85 GLN A C 1
ATOM 655 O O . GLN A 1 85 ? -2.156 -10.370 -18.717 1.00 89.38 85 GLN A O 1
ATOM 660 N N . PRO A 1 86 ? -0.785 -11.309 -17.200 1.00 88.62 86 PRO A N 1
ATOM 661 C CA . PRO A 1 86 ? -0.848 -10.178 -16.288 1.00 88.62 86 PRO A CA 1
ATOM 662 C C . PRO A 1 86 ? -0.268 -8.924 -16.944 1.00 88.62 86 PRO A C 1
ATOM 664 O O . PRO A 1 86 ? 0.854 -8.922 -17.455 1.00 88.62 86 PRO A O 1
ATOM 667 N N . ASP A 1 87 ? -1.040 -7.844 -16.899 1.00 92.38 87 ASP A N 1
ATOM 668 C CA . ASP A 1 87 ? -0.615 -6.528 -17.347 1.00 92.38 87 ASP A CA 1
ATOM 669 C C . ASP A 1 87 ? -0.169 -5.661 -16.158 1.00 92.38 87 ASP A C 1
ATOM 671 O O . ASP A 1 87 ? -0.166 -6.060 -14.987 1.00 92.38 87 ASP A O 1
ATOM 675 N N . ILE A 1 88 ? 0.209 -4.421 -16.457 1.00 92.06 88 ILE A N 1
ATOM 676 C CA . ILE A 1 88 ? 0.636 -3.479 -15.425 1.00 92.06 88 ILE A CA 1
ATOM 677 C C . ILE A 1 88 ? -0.484 -3.106 -14.446 1.00 92.06 88 ILE A C 1
ATOM 679 O O . ILE A 1 88 ? -0.204 -2.737 -13.305 1.00 92.06 88 ILE A O 1
ATOM 683 N N . ASN A 1 89 ? -1.748 -3.205 -14.864 1.00 93.38 89 ASN A N 1
ATOM 684 C CA . ASN A 1 89 ? -2.884 -2.907 -14.002 1.00 93.38 89 ASN A CA 1
ATOM 685 C C . ASN A 1 89 ? -3.036 -3.978 -12.922 1.00 93.38 89 ASN A C 1
ATOM 687 O O . ASN A 1 89 ? -3.224 -3.632 -11.755 1.00 93.38 89 ASN A O 1
ATOM 691 N N . VAL A 1 90 ? -2.852 -5.253 -13.276 1.00 94.75 90 VAL A N 1
ATOM 692 C CA . VAL A 1 90 ? -2.824 -6.355 -12.302 1.00 94.75 90 VAL A CA 1
ATOM 693 C C . VAL A 1 90 ? -1.712 -6.140 -11.273 1.00 94.75 90 VAL A C 1
ATOM 695 O O . VAL A 1 90 ? -1.956 -6.270 -10.074 1.00 94.75 90 VAL A O 1
ATOM 698 N N . ALA A 1 91 ? -0.515 -5.729 -11.707 1.00 93.50 91 ALA A N 1
ATOM 699 C CA . ALA A 1 91 ? 0.585 -5.423 -10.790 1.00 93.50 91 ALA A CA 1
ATOM 700 C C . ALA A 1 91 ? 0.253 -4.256 -9.838 1.00 93.50 91 ALA A C 1
ATOM 702 O O . ALA A 1 91 ? 0.517 -4.346 -8.639 1.00 93.50 91 ALA A O 1
ATOM 703 N N . MET A 1 92 ? -0.376 -3.183 -10.337 1.00 95.19 92 MET A N 1
ATOM 704 C CA . MET A 1 92 ? -0.821 -2.057 -9.501 1.00 95.19 92 MET A CA 1
ATOM 705 C C . MET A 1 92 ? -1.834 -2.492 -8.434 1.00 95.19 92 MET A C 1
ATOM 707 O O . MET A 1 92 ? -1.715 -2.092 -7.275 1.00 95.19 92 MET A O 1
ATOM 711 N N . VAL A 1 93 ? -2.807 -3.329 -8.806 1.00 94.94 93 VAL A N 1
ATOM 712 C CA . VAL A 1 93 ? -3.809 -3.862 -7.870 1.00 94.94 93 VAL A CA 1
ATOM 713 C C . VAL A 1 93 ? -3.158 -4.783 -6.840 1.00 94.94 93 VAL A C 1
ATOM 715 O O . VAL A 1 93 ? -3.440 -4.647 -5.652 1.00 94.94 93 VAL A O 1
ATOM 718 N N . ALA A 1 94 ? -2.246 -5.663 -7.259 1.00 95.31 94 ALA A N 1
ATOM 719 C CA . ALA A 1 94 ? -1.512 -6.540 -6.349 1.00 95.31 94 ALA A CA 1
ATOM 720 C C . ALA A 1 94 ? -0.733 -5.733 -5.297 1.00 95.31 94 ALA A C 1
ATOM 722 O O . ALA A 1 94 ? -0.815 -6.027 -4.105 1.00 95.31 94 ALA A O 1
ATOM 723 N N . ILE A 1 95 ? -0.045 -4.663 -5.712 1.00 95.69 95 ILE A N 1
ATOM 724 C CA . ILE A 1 95 ? 0.649 -3.760 -4.785 1.00 95.69 95 ILE A CA 1
ATOM 725 C C . ILE A 1 95 ? -0.340 -3.129 -3.796 1.00 95.69 95 ILE A C 1
ATOM 727 O O . ILE A 1 95 ? -0.087 -3.144 -2.589 1.00 95.69 95 ILE A O 1
ATOM 731 N N . ALA A 1 96 ? -1.471 -2.604 -4.278 1.00 96.00 96 ALA A N 1
ATOM 732 C CA . ALA A 1 96 ? -2.471 -1.953 -3.432 1.00 96.00 96 ALA A CA 1
ATOM 733 C C . ALA A 1 96 ? -3.078 -2.908 -2.385 1.00 96.00 96 ALA A C 1
ATOM 735 O O . ALA A 1 96 ? -3.171 -2.558 -1.207 1.00 96.00 96 ALA A O 1
ATOM 736 N N . VAL A 1 97 ? -3.433 -4.130 -2.797 1.00 94.81 97 VAL A N 1
ATOM 737 C CA . VAL A 1 97 ? -4.027 -5.173 -1.940 1.00 94.81 97 VAL A CA 1
ATOM 738 C C . VAL A 1 97 ? -3.052 -5.673 -0.874 1.00 94.81 97 VAL A C 1
ATOM 740 O O . VAL A 1 97 ? -3.473 -6.044 0.218 1.00 94.81 97 VAL A O 1
ATOM 743 N N . VAL A 1 98 ? -1.751 -5.656 -1.149 1.00 96.06 98 VAL A N 1
ATOM 744 C CA . VAL A 1 98 ? -0.741 -6.088 -0.174 1.00 96.06 98 VAL A CA 1
ATOM 745 C C . VAL A 1 98 ? -0.312 -4.945 0.757 1.00 96.06 98 VAL A C 1
ATOM 747 O O . VAL A 1 98 ? 0.071 -5.196 1.897 1.00 96.06 98 VAL A O 1
ATOM 750 N N . SER A 1 99 ? -0.399 -3.685 0.317 1.00 95.50 99 SER A N 1
ATOM 751 C CA . SER A 1 99 ? 0.179 -2.542 1.050 1.00 95.50 99 SER A CA 1
ATOM 752 C C . SER A 1 99 ? -0.791 -1.814 1.994 1.00 95.50 99 SER A C 1
ATOM 754 O O . SER A 1 99 ? -0.338 -1.130 2.916 1.00 95.50 99 SER A O 1
ATOM 756 N N . TRP A 1 100 ? -2.110 -1.956 1.815 1.00 97.31 100 TRP A N 1
ATOM 757 C CA . TRP A 1 100 ? -3.112 -1.266 2.646 1.00 97.31 100 TRP A CA 1
ATOM 758 C C . TRP A 1 100 ? -3.060 -1.573 4.163 1.00 97.31 100 TRP A C 1
ATOM 760 O O . TRP A 1 100 ? -3.387 -0.659 4.932 1.00 97.31 100 TRP A O 1
ATOM 770 N N . PRO A 1 101 ? -2.639 -2.771 4.650 1.00 97.00 101 PRO A N 1
ATOM 771 C CA . PRO A 1 101 ? -2.672 -3.100 6.080 1.00 97.00 101 PRO A CA 1
ATOM 772 C C . PRO A 1 101 ? -1.855 -2.122 6.937 1.00 97.00 101 PRO A C 1
ATOM 774 O O . PRO A 1 101 ? -2.258 -1.749 8.042 1.00 97.00 101 PRO A O 1
ATOM 777 N N . GLY A 1 102 ? -0.722 -1.646 6.406 1.00 96.12 102 GLY A N 1
ATOM 778 C CA . GLY A 1 102 ? 0.124 -0.659 7.078 1.00 96.12 102 GLY A CA 1
ATOM 779 C C . GLY A 1 102 ? -0.609 0.660 7.316 1.00 96.12 102 GLY A C 1
ATOM 780 O O . GLY A 1 102 ? -0.626 1.165 8.440 1.00 96.12 102 GLY A O 1
ATOM 781 N N . MET A 1 103 ? -1.282 1.184 6.285 1.00 97.50 103 MET A N 1
ATOM 782 C CA . MET A 1 103 ? -2.046 2.426 6.414 1.00 97.50 103 MET A CA 1
ATOM 783 C C . MET A 1 103 ? -3.281 2.250 7.311 1.00 97.50 103 MET A C 1
ATOM 785 O O . MET A 1 103 ? -3.583 3.143 8.101 1.00 97.50 103 MET A O 1
ATOM 789 N N . ALA A 1 104 ? -3.946 1.089 7.285 1.00 98.00 104 ALA A N 1
ATOM 790 C CA . ALA A 1 104 ? -5.052 0.802 8.205 1.00 98.00 104 ALA A CA 1
ATOM 791 C C . ALA A 1 104 ? -4.638 0.889 9.675 1.00 98.00 104 ALA A C 1
ATOM 793 O O . ALA A 1 104 ? -5.338 1.499 10.487 1.00 98.00 104 ALA A O 1
ATOM 794 N N . ARG A 1 105 ? -3.471 0.339 10.021 1.00 96.88 105 ARG A N 1
ATOM 795 C CA . ARG A 1 105 ? -2.955 0.374 11.393 1.00 96.88 105 ARG A CA 1
ATOM 796 C C . ARG A 1 105 ? -2.576 1.798 11.828 1.00 96.88 105 ARG A C 1
ATOM 798 O O . ARG A 1 105 ? -2.837 2.171 12.973 1.00 96.88 105 ARG A O 1
ATOM 805 N N . ILE A 1 106 ? -2.021 2.604 10.915 1.00 97.19 106 ILE A N 1
ATOM 806 C CA . ILE A 1 106 ? -1.726 4.028 11.153 1.00 97.19 106 ILE A CA 1
ATOM 807 C C . ILE A 1 106 ? -3.021 4.813 11.367 1.00 97.19 106 ILE A C 1
ATOM 809 O O . ILE A 1 106 ? -3.165 5.483 12.385 1.00 97.19 106 ILE A O 1
ATOM 813 N N . MET A 1 107 ? -3.992 4.712 10.460 1.00 97.62 107 MET A N 1
ATOM 814 C CA . MET A 1 107 ? -5.242 5.461 10.589 1.00 97.62 107 MET A CA 1
ATOM 815 C C . MET A 1 107 ? -6.004 5.060 11.858 1.00 97.62 107 MET A C 1
ATOM 817 O O . MET A 1 107 ? -6.462 5.928 12.597 1.00 97.62 107 MET A O 1
ATOM 821 N N . ARG A 1 108 ? -6.058 3.762 12.184 1.00 96.75 108 ARG A N 1
ATOM 822 C CA . ARG A 1 108 ? -6.640 3.279 13.444 1.00 96.75 108 ARG A CA 1
ATOM 823 C C . ARG A 1 108 ? -5.996 3.938 14.664 1.00 96.75 108 ARG A C 1
ATOM 825 O O . ARG A 1 108 ? -6.713 4.382 15.561 1.00 96.75 108 ARG A O 1
ATOM 832 N N . SER A 1 109 ? -4.662 3.993 14.720 1.00 95.50 109 SER A N 1
ATOM 833 C CA . SER A 1 109 ? -3.958 4.582 15.865 1.00 95.50 109 SER A CA 1
ATOM 834 C C . SER A 1 109 ? -4.222 6.083 15.989 1.00 95.50 109 SER A C 1
ATOM 836 O O . SER A 1 109 ? -4.354 6.582 17.105 1.00 95.50 109 SER A O 1
ATOM 838 N N . GLN A 1 110 ? -4.368 6.791 14.868 1.00 95.62 110 GLN A N 1
ATOM 839 C CA . GLN A 1 110 ? -4.756 8.201 14.846 1.00 95.62 110 GLN A CA 1
ATOM 840 C C . GLN A 1 110 ? -6.192 8.406 15.345 1.00 95.62 110 GLN A C 1
ATOM 842 O O . GLN A 1 110 ? -6.412 9.259 16.197 1.00 95.62 110 GLN A O 1
ATOM 847 N N . VAL A 1 111 ? -7.166 7.600 14.900 1.00 95.31 111 VAL A N 1
ATOM 848 C CA . VAL A 1 111 ? -8.558 7.709 15.386 1.00 95.31 111 VAL A CA 1
ATOM 849 C C . VAL A 1 111 ? -8.648 7.483 16.888 1.00 95.31 111 VAL A C 1
ATOM 851 O O . VAL A 1 111 ? -9.342 8.223 17.581 1.00 95.31 111 VAL A O 1
ATOM 854 N N . ILE A 1 112 ? -7.939 6.477 17.405 1.00 93.19 112 ILE A N 1
ATOM 855 C CA . ILE A 1 112 ? -7.918 6.200 18.844 1.00 93.19 112 ILE A CA 1
ATOM 856 C C . ILE A 1 112 ? -7.335 7.395 19.608 1.00 93.19 112 ILE A C 1
ATOM 858 O O . ILE A 1 112 ? -7.964 7.848 20.558 1.00 93.19 112 ILE A O 1
ATOM 862 N N . GLN A 1 113 ? -6.200 7.939 19.154 1.00 92.19 113 GLN A N 1
ATOM 863 C CA . GLN A 1 113 ? -5.575 9.116 19.769 1.00 92.19 113 GLN A CA 1
ATOM 864 C C . GLN A 1 113 ? -6.491 10.339 19.775 1.00 92.19 113 GLN A C 1
ATOM 866 O O . GLN A 1 113 ? -6.546 11.055 20.764 1.00 92.19 113 GLN A O 1
ATOM 871 N N . ILE A 1 114 ? -7.180 10.593 18.665 1.00 91.62 114 ILE A N 1
ATOM 872 C CA . ILE A 1 114 ? -8.057 11.751 18.489 1.00 91.62 114 ILE A CA 1
ATOM 873 C C . ILE A 1 114 ? -9.301 11.631 19.375 1.00 91.62 114 ILE A C 1
ATOM 875 O O . ILE A 1 114 ? -9.689 12.607 20.004 1.00 91.62 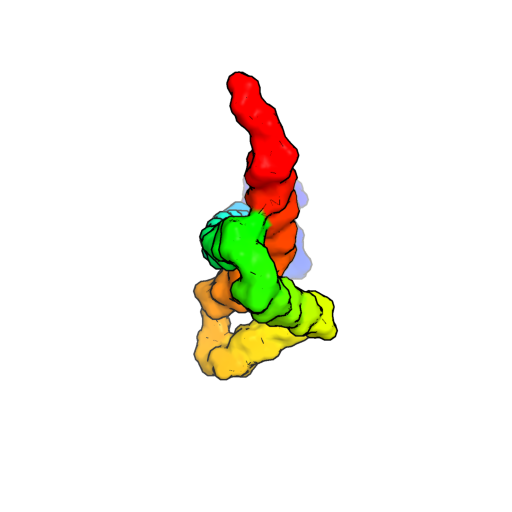114 ILE A O 1
ATOM 879 N N . ARG A 1 115 ? -9.899 10.438 19.478 1.00 82.31 115 ARG A N 1
ATOM 880 C CA . ARG A 1 115 ? -11.068 10.217 20.343 1.00 82.31 115 ARG A CA 1
ATOM 881 C C . ARG A 1 115 ? -10.739 10.394 21.826 1.00 82.31 115 ARG A C 1
ATOM 883 O O . ARG A 1 115 ? -11.579 10.876 22.571 1.00 82.31 115 ARG A O 1
ATOM 890 N N . ASP A 1 116 ? -9.553 9.969 22.250 1.00 78.88 116 ASP A N 1
ATOM 891 C CA . ASP A 1 116 ? -9.162 10.007 23.661 1.00 78.88 116 ASP A CA 1
ATOM 892 C C . ASP A 1 116 ? -8.611 11.398 24.072 1.00 78.88 116 ASP A C 1
ATOM 894 O O . ASP A 1 116 ? -8.187 11.583 25.212 1.00 78.88 116 ASP A O 1
ATOM 898 N N . ARG A 1 117 ? -8.626 12.393 23.166 1.00 84.00 117 ARG A N 1
ATOM 899 C CA . ARG A 1 117 ? -8.358 13.799 23.501 1.00 84.00 117 ARG A CA 1
ATOM 900 C C . ARG A 1 117 ? -9.622 14.473 24.021 1.00 84.00 117 ARG A C 1
ATOM 902 O O . ARG A 1 117 ? -10.660 14.459 23.366 1.00 84.00 117 ARG A O 1
ATOM 909 N N . GLU A 1 118 ? -9.494 15.146 25.158 1.00 68.94 118 GLU A N 1
ATOM 910 C CA . GLU A 1 118 ? -10.454 16.168 25.561 1.00 68.94 118 GLU A CA 1
ATOM 911 C C . GLU A 1 118 ? -10.305 17.362 24.614 1.00 68.94 118 GLU A C 1
ATOM 913 O O . GLU A 1 118 ? -9.239 17.973 24.513 1.00 68.94 118 GLU A O 1
ATOM 918 N N . TYR A 1 119 ? -11.364 17.659 23.867 1.00 70.81 119 TYR A N 1
ATOM 919 C CA . TYR A 1 119 ? -11.449 18.893 23.102 1.00 70.81 119 TYR A CA 1
ATOM 920 C C . TYR A 1 119 ? -11.916 19.992 24.057 1.00 70.81 119 TYR A C 1
ATOM 922 O O . TYR A 1 119 ? -13.058 19.949 24.513 1.00 70.81 119 TYR A O 1
ATOM 930 N N . VAL A 1 120 ? -11.013 20.918 24.391 1.00 56.72 120 VAL A N 1
ATOM 931 C CA . VAL A 1 120 ? -11.336 22.183 25.076 1.00 56.72 120 VAL A CA 1
ATOM 932 C C . VAL A 1 120 ? -11.875 23.181 24.062 1.00 56.72 120 VAL A C 1
ATOM 934 O O . VAL A 1 120 ? -11.270 23.268 22.967 1.00 56.72 120 VAL A O 1
#

pLDDT: mean 92.73, std 6.18, 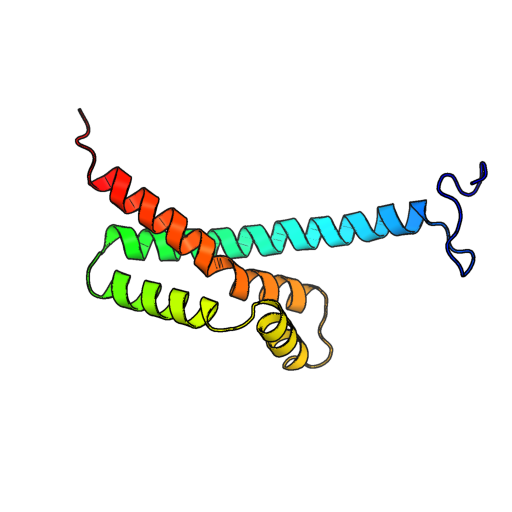range [56.72, 98.19]

Foldseek 3Di:
DDPVAPPFAPPVRHRPVVVCVVVVVLVVVLCVLLVVLLLVLLLVLLLQLQPPPDPSVVVSLVVLVVLVVDDLVVQLVVQQVVDPPRDSVSSSPSSSVSRNSVSSVVNSVVSNVVVPDDDD

Sequence (120 aa):
PTYSHWMGTDEEGRDVLSRIIYGARISLKVGIIASTLSLLIGVVLGLLAGFFKGWVDSWIMRFTDMMFGFPALLFMIGITAAVPQPDINVAMVAIAVVSWPGMARIMRSQVIQIRDREYV

Nearest PDB structures (foldseek):
  8xfc-assembly1_C  TM=9.193E-01  e=5.468E-06  Mycobacterium tuberculosis H37Rv
  8j5q-assembly1_C  TM=8.828E-01  e=2.086E-04  Mycobacterium tuberculosis H37Rv
  4ymw-assembly1_C  TM=7.290E-01  e=9.690E-02  Caldanaerobacter subterraneus subsp. tengcongensis MB4
  2r6g-assembly1_G  TM=6.175E-01  e=7.491E+00  Escherichia coli K-12

Secondary structure (DSSP, 8-state):
-BTTBTT-B-TTS-BHHHHHHHHHHHHHHHHHHHHHHHHHHHHHHHHHHHHH-HHHHHHHHHHHHHHHTS-HHHHHHHHHHTSSS--HHHHHHHHHHHHHHHHHHHHHHHHHHHHTS---